Protein AF-A0AAI9K607-F1 (afdb_monomer_lite)

Sequence (106 aa):
MRLISQKGWGYIDIEYENGTITMDYTSEGTRIIYSWNDDSGECVIMAEYSSREKAEKVLEDMTKVYGSYISCNGGPGILQGSGYQQAFCFTPPKVFRFPADDEVEV

Structure (mmCIF, N/CA/C/O backbone):
data_AF-A0AAI9K607-F1
#
_entry.id   AF-A0AAI9K607-F1
#
loop_
_atom_site.group_PDB
_atom_site.id
_atom_site.type_symbol
_atom_site.label_atom_id
_atom_site.label_alt_id
_atom_site.label_comp_id
_atom_site.label_asym_id
_atom_site.label_entity_id
_atom_site.label_seq_id
_atom_site.pdbx_PDB_ins_code
_atom_site.Cartn_x
_atom_site.Cartn_y
_atom_site.Cartn_z
_atom_site.occupancy
_atom_site.B_iso_or_equiv
_atom_site.auth_seq_id
_atom_site.auth_comp_id
_atom_site.auth_asym_id
_atom_site.auth_atom_id
_atom_site.pdbx_PDB_model_num
ATOM 1 N N . MET A 1 1 ? 8.498 2.249 -7.898 1.00 92.50 1 MET A N 1
ATOM 2 C CA . MET A 1 1 ? 7.812 1.130 -7.210 1.00 92.50 1 MET A CA 1
ATOM 3 C C . MET A 1 1 ? 6.360 1.173 -7.637 1.00 92.50 1 MET A C 1
ATOM 5 O O . MET A 1 1 ? 5.817 2.261 -7.728 1.00 92.50 1 MET A O 1
ATOM 9 N N . ARG A 1 2 ? 5.724 0.039 -7.929 1.00 95.12 2 ARG A N 1
ATOM 10 C CA . ARG A 1 2 ? 4.287 0.006 -8.236 1.00 95.12 2 ARG A CA 1
ATOM 11 C C . ARG A 1 2 ? 3.483 -0.044 -6.942 1.00 95.12 2 ARG A C 1
ATOM 13 O O . ARG A 1 2 ? 3.823 -0.831 -6.059 1.00 95.12 2 ARG A O 1
ATOM 20 N N . LEU A 1 3 ? 2.449 0.779 -6.835 1.00 96.38 3 LEU A N 1
ATOM 21 C CA . LEU A 1 3 ? 1.483 0.765 -5.743 1.00 96.38 3 LEU A CA 1
ATOM 22 C C . LEU A 1 3 ? 0.171 0.195 -6.258 1.00 96.38 3 LEU A C 1
ATOM 24 O O . LEU A 1 3 ? -0.399 0.727 -7.208 1.00 96.38 3 LEU A O 1
ATOM 28 N N . ILE A 1 4 ? -0.307 -0.860 -5.609 1.00 97.25 4 ILE A N 1
ATOM 29 C CA . ILE A 1 4 ? -1.563 -1.521 -5.953 1.00 97.25 4 ILE A CA 1
ATOM 30 C C . ILE A 1 4 ? -2.576 -1.248 -4.852 1.00 97.25 4 ILE A C 1
ATOM 32 O O . ILE A 1 4 ? -2.289 -1.546 -3.689 1.00 97.25 4 ILE A O 1
ATOM 36 N N . SER A 1 5 ? -3.752 -0.722 -5.198 1.00 97.50 5 SER A N 1
ATOM 37 C CA . SER A 1 5 ? -4.786 -0.447 -4.197 1.00 97.50 5 SER A CA 1
ATOM 38 C C . SER A 1 5 ? -5.242 -1.699 -3.449 1.00 97.50 5 SER A C 1
ATOM 40 O O . SER A 1 5 ? -5.110 -2.849 -3.898 1.00 97.50 5 SER A O 1
ATOM 42 N N . GLN A 1 6 ? -5.798 -1.446 -2.270 1.00 96.62 6 GLN A N 1
ATOM 43 C CA . GLN A 1 6 ? -6.417 -2.440 -1.421 1.00 96.62 6 GLN A CA 1
ATOM 44 C C . GLN A 1 6 ? -7.532 -3.152 -2.191 1.00 96.62 6 GLN A C 1
ATOM 46 O O . GLN A 1 6 ? -8.267 -2.574 -3.001 1.00 96.62 6 GLN A O 1
ATOM 51 N N . LYS A 1 7 ? -7.649 -4.460 -1.963 1.00 90.94 7 LYS A N 1
ATOM 52 C CA . LYS A 1 7 ? -8.679 -5.272 -2.613 1.00 90.94 7 LYS A CA 1
ATOM 53 C C . LYS A 1 7 ? -10.065 -4.690 -2.294 1.00 90.94 7 LYS A C 1
ATOM 55 O O . LYS A 1 7 ? -10.385 -4.484 -1.134 1.00 90.94 7 LYS A O 1
ATOM 60 N N . GLY A 1 8 ? -10.876 -4.451 -3.326 1.00 83.94 8 GLY A N 1
ATOM 61 C CA . GLY A 1 8 ? -12.215 -3.856 -3.191 1.00 83.94 8 GLY A CA 1
ATOM 62 C C . GLY A 1 8 ? -12.313 -2.383 -3.606 1.00 83.94 8 GLY A C 1
ATOM 63 O O . GLY A 1 8 ? -13.406 -1.939 -3.929 1.00 83.94 8 GLY A O 1
ATOM 64 N N . TRP A 1 9 ? -11.190 -1.665 -3.728 1.00 78.25 9 TRP A N 1
ATOM 65 C CA . TRP A 1 9 ? -11.143 -0.230 -4.063 1.00 78.25 9 TRP A CA 1
ATOM 66 C C . TRP A 1 9 ? -10.922 0.069 -5.560 1.00 78.25 9 TRP A C 1
ATOM 68 O O . TRP A 1 9 ? -10.310 1.064 -5.927 1.00 78.25 9 TRP A O 1
ATOM 78 N N . GLY A 1 10 ? -11.386 -0.812 -6.454 1.00 78.88 10 GLY A N 1
ATOM 79 C CA . GLY A 1 10 ? -11.390 -0.546 -7.903 1.00 78.88 10 GLY A CA 1
ATOM 80 C C . GLY A 1 10 ? -10.130 -0.932 -8.693 1.00 78.88 10 GLY A C 1
ATOM 81 O O . GLY A 1 10 ? -10.088 -0.656 -9.883 1.00 78.88 10 GLY A O 1
ATOM 82 N N . TYR A 1 11 ? -9.158 -1.620 -8.076 1.00 88.06 11 TYR A N 1
ATOM 83 C CA . TYR A 1 11 ? -7.896 -2.066 -8.703 1.00 88.06 11 TYR A CA 1
ATOM 84 C C . TYR A 1 11 ? -7.132 -0.924 -9.396 1.00 88.06 11 TYR A C 1
ATOM 86 O O . TYR A 1 11 ? -7.173 -0.747 -10.610 1.00 88.06 11 TYR A O 1
ATOM 94 N N . ILE A 1 12 ? -6.410 -0.152 -8.591 1.00 94.75 12 ILE A N 1
ATOM 95 C CA . ILE A 1 12 ? -5.543 0.937 -9.036 1.00 94.75 12 ILE A CA 1
ATOM 96 C C . ILE A 1 12 ? -4.108 0.413 -9.038 1.00 94.75 12 ILE A C 1
ATOM 98 O O . ILE A 1 12 ? -3.689 -0.203 -8.059 1.00 94.75 12 ILE A O 1
ATOM 102 N N . ASP A 1 13 ? -3.369 0.660 -10.118 1.00 95.75 13 ASP A N 1
ATOM 103 C CA . ASP A 1 13 ? -1.950 0.322 -10.254 1.00 95.75 13 ASP A CA 1
ATOM 104 C C . ASP A 1 13 ? -1.177 1.534 -10.788 1.00 95.75 13 ASP A C 1
ATOM 106 O O . ASP A 1 13 ? -1.303 1.910 -11.957 1.00 95.75 13 ASP A O 1
ATOM 110 N N . ILE A 1 14 ? -0.398 2.158 -9.907 1.00 94.19 14 ILE A N 1
ATOM 111 C CA . ILE A 1 14 ? 0.254 3.453 -10.135 1.00 94.19 14 ILE A CA 1
ATOM 112 C C . ILE A 1 14 ? 1.726 3.428 -9.727 1.00 94.19 14 ILE A C 1
ATOM 114 O O . ILE A 1 14 ? 2.190 2.546 -9.003 1.00 94.19 14 ILE A O 1
ATOM 118 N N . GLU A 1 15 ? 2.481 4.416 -10.192 1.00 94.25 15 GLU A N 1
ATOM 119 C CA . GLU A 1 15 ? 3.903 4.562 -9.885 1.00 94.25 15 GLU A CA 1
ATOM 120 C C . GLU A 1 15 ? 4.085 5.416 -8.634 1.00 94.25 15 GLU A C 1
ATOM 122 O O . GLU A 1 15 ? 3.614 6.548 -8.574 1.00 94.25 15 GLU A O 1
ATOM 127 N N . TYR A 1 16 ? 4.792 4.890 -7.636 1.00 93.62 16 TYR A N 1
ATOM 128 C CA . TYR A 1 16 ? 5.103 5.602 -6.395 1.00 93.62 16 TYR A CA 1
ATOM 129 C C . TYR A 1 16 ? 5.766 6.962 -6.662 1.00 93.62 16 TYR A C 1
ATOM 131 O O . TYR A 1 16 ? 5.478 7.935 -5.980 1.00 93.62 16 TYR A O 1
ATOM 139 N N . GLU A 1 17 ? 6.618 7.036 -7.683 1.00 91.88 17 GLU A N 1
ATOM 140 C CA . GLU A 1 17 ? 7.440 8.199 -8.009 1.00 91.88 17 GLU A CA 1
ATOM 141 C C . GLU A 1 17 ? 6.670 9.371 -8.651 1.00 91.88 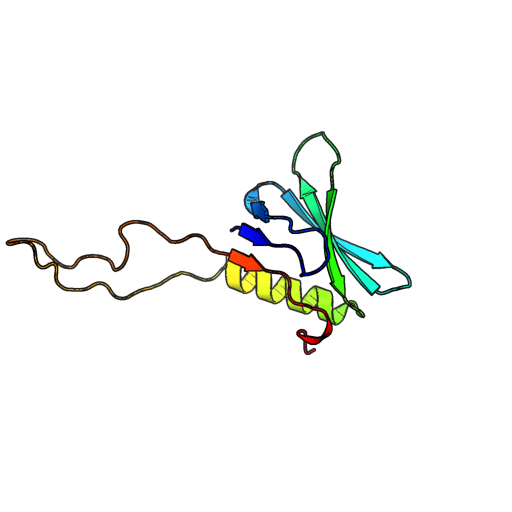17 GLU A C 1
ATOM 143 O O . GLU A 1 17 ? 7.186 10.487 -8.672 1.00 91.88 17 GLU A O 1
ATOM 148 N N . ASN A 1 18 ? 5.444 9.154 -9.144 1.00 93.12 18 ASN A N 1
ATOM 149 C CA . ASN A 1 18 ? 4.683 10.168 -9.894 1.00 93.12 18 ASN A CA 1
ATOM 150 C C . ASN A 1 18 ? 3.731 11.006 -9.028 1.00 93.12 18 ASN A C 1
ATOM 152 O O . ASN A 1 18 ? 2.947 11.793 -9.560 1.00 93.12 18 ASN A O 1
ATOM 156 N N . GLY A 1 19 ? 3.775 10.849 -7.707 1.00 93.00 19 GLY A N 1
ATOM 157 C CA . GLY A 1 19 ? 2.777 11.442 -6.830 1.00 93.00 19 GLY A CA 1
ATOM 158 C C . GLY A 1 19 ? 3.215 11.543 -5.383 1.00 93.00 19 GLY A C 1
ATOM 159 O O . GLY A 1 19 ? 4.367 11.295 -5.025 1.00 93.00 19 GLY A O 1
ATOM 160 N N . THR A 1 20 ? 2.254 11.923 -4.555 1.00 94.19 20 THR A N 1
ATOM 161 C CA . THR A 1 20 ? 2.391 12.048 -3.109 1.00 94.19 20 THR A CA 1
ATOM 162 C C . THR A 1 20 ? 1.337 11.180 -2.434 1.00 94.19 20 THR A C 1
ATOM 164 O O . THR A 1 20 ? 0.192 11.122 -2.878 1.00 94.19 20 THR A O 1
ATOM 167 N N . ILE A 1 21 ? 1.723 10.510 -1.348 1.00 95.94 21 ILE A N 1
ATOM 168 C CA . ILE A 1 21 ? 0.811 9.726 -0.513 1.00 95.94 21 ILE A CA 1
ATOM 169 C C . ILE A 1 21 ? 0.506 10.516 0.752 1.00 95.94 21 ILE A C 1
ATOM 171 O O . ILE A 1 21 ? 1.421 10.987 1.429 1.00 95.94 21 ILE A O 1
ATOM 175 N N . THR A 1 22 ? -0.773 10.640 1.081 1.00 94.94 22 THR A N 1
ATOM 176 C CA . THR A 1 22 ? -1.255 11.337 2.272 1.00 94.94 22 THR A CA 1
ATOM 177 C C . THR A 1 22 ? -2.237 10.467 3.050 1.00 94.94 22 THR A C 1
ATOM 179 O O . THR A 1 22 ? -2.793 9.495 2.534 1.00 94.94 22 THR A O 1
ATOM 182 N N . MET A 1 23 ? -2.423 10.808 4.325 1.00 95.62 23 MET A N 1
ATOM 183 C CA . MET A 1 23 ? -3.460 10.226 5.171 1.00 95.62 23 MET A CA 1
ATOM 184 C C . MET A 1 23 ? -4.576 11.238 5.377 1.00 95.62 23 MET A C 1
ATOM 186 O O . MET A 1 23 ? -4.301 12.407 5.653 1.00 95.62 23 MET A O 1
ATOM 190 N N . ASP A 1 24 ? -5.813 10.761 5.306 1.00 95.19 24 ASP A N 1
ATOM 191 C CA . ASP A 1 24 ? -7.003 11.523 5.666 1.00 95.19 24 ASP A CA 1
ATOM 192 C C . ASP A 1 24 ? -7.783 10.807 6.774 1.00 95.19 24 ASP A C 1
ATOM 194 O O . ASP A 1 24 ? -7.955 9.584 6.747 1.00 95.19 24 ASP A O 1
ATOM 198 N N . TYR A 1 25 ? -8.233 11.573 7.765 1.00 92.31 25 TYR A N 1
ATOM 199 C CA . TYR A 1 25 ? -8.882 11.056 8.966 1.00 92.31 25 TYR A CA 1
ATOM 200 C C . TYR A 1 25 ? -10.383 11.285 8.876 1.00 92.31 25 TYR A C 1
ATOM 202 O O . TYR A 1 25 ? -10.854 12.420 8.815 1.00 92.31 25 TYR A O 1
ATOM 210 N N . THR A 1 26 ? -11.145 10.200 8.929 1.00 88.50 26 THR A N 1
ATOM 211 C CA . THR A 1 26 ? -12.605 10.231 8.843 1.00 88.50 26 THR A CA 1
ATOM 212 C C . THR A 1 26 ? -13.230 9.685 10.125 1.00 88.50 26 THR A C 1
ATOM 214 O O . THR A 1 26 ? -12.550 9.100 10.968 1.00 88.50 26 THR A O 1
ATOM 217 N N . SER A 1 27 ? -14.545 9.844 10.283 1.00 85.31 27 SER A N 1
ATOM 218 C CA . SER A 1 27 ? -15.284 9.207 11.382 1.00 85.31 27 SER A CA 1
ATOM 219 C C . SER A 1 27 ? -15.341 7.678 11.281 1.00 85.31 27 SER A C 1
ATOM 221 O O . SER A 1 27 ? -15.658 7.026 12.271 1.00 85.31 27 SER A O 1
ATOM 223 N N . GLU A 1 28 ? -15.078 7.116 10.100 1.00 84.38 28 GLU A N 1
ATOM 224 C CA . GLU A 1 28 ? -15.198 5.681 9.799 1.00 84.38 28 GLU A CA 1
ATOM 225 C C . GLU A 1 28 ? -13.839 4.960 9.822 1.00 84.38 28 GLU A C 1
ATOM 227 O O . GLU A 1 28 ? -13.788 3.739 9.939 1.00 84.38 28 GLU A O 1
ATOM 232 N N . GLY A 1 29 ? -12.736 5.714 9.776 1.00 92.62 29 GLY A N 1
ATOM 233 C CA . GLY A 1 29 ? -11.384 5.173 9.713 1.00 92.62 29 GLY A CA 1
ATOM 234 C C . GLY A 1 29 ? -10.371 6.174 9.162 1.00 92.62 29 GLY A C 1
ATOM 235 O O . GLY A 1 29 ? -10.631 7.375 9.053 1.00 92.62 29 GLY A O 1
ATOM 236 N N . THR A 1 30 ? -9.196 5.673 8.795 1.00 96.81 30 THR A N 1
ATOM 237 C CA . THR A 1 30 ? -8.119 6.444 8.165 1.00 96.81 30 THR A CA 1
ATOM 238 C C . THR A 1 30 ? -7.906 5.971 6.734 1.00 96.81 30 THR A C 1
ATOM 240 O O . THR A 1 30 ? -7.664 4.789 6.489 1.00 96.81 30 THR A O 1
ATOM 243 N N . ARG A 1 31 ? -7.978 6.902 5.782 1.00 96.12 31 ARG A N 1
ATOM 244 C CA . ARG A 1 31 ? -7.776 6.643 4.354 1.00 96.12 31 ARG A CA 1
ATOM 245 C C . ARG A 1 31 ? -6.349 6.961 3.952 1.00 96.12 31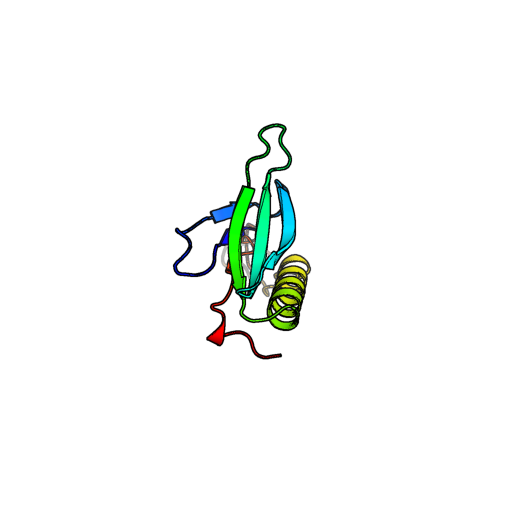 ARG A C 1
ATOM 247 O O . ARG A 1 31 ? -5.789 7.964 4.388 1.00 96.12 31 ARG A O 1
ATOM 254 N N . ILE A 1 32 ? -5.793 6.134 3.075 1.00 96.81 32 ILE A N 1
ATOM 255 C CA . ILE A 1 32 ? -4.554 6.429 2.360 1.00 96.81 32 ILE A CA 1
ATOM 256 C C . ILE A 1 32 ? -4.927 6.920 0.967 1.00 96.81 32 ILE A C 1
ATOM 258 O O . ILE A 1 32 ? -5.579 6.206 0.202 1.00 96.81 32 ILE A O 1
ATOM 262 N N . ILE A 1 33 ? -4.504 8.137 0.644 1.00 96.19 33 ILE A N 1
ATOM 263 C CA . ILE A 1 33 ? -4.810 8.819 -0.610 1.00 96.19 33 ILE A CA 1
ATOM 264 C C . ILE A 1 33 ? -3.518 8.983 -1.398 1.00 96.19 33 ILE A C 1
ATOM 266 O O . ILE A 1 33 ? -2.477 9.327 -0.841 1.00 96.19 33 ILE A O 1
ATOM 270 N N . TYR A 1 34 ? -3.593 8.734 -2.699 1.00 96.31 34 TYR A N 1
ATOM 271 C CA . TYR A 1 34 ? -2.543 9.090 -3.638 1.00 96.31 34 TYR A CA 1
ATOM 272 C C . TYR A 1 34 ? -3.006 10.266 -4.491 1.00 96.31 34 TYR A C 1
ATOM 274 O O . TYR A 1 34 ? -4.097 10.214 -5.059 1.00 96.31 34 TYR A O 1
ATOM 282 N N . SER A 1 35 ? -2.158 11.281 -4.616 1.00 94.69 35 SER A N 1
ATOM 283 C CA . SER A 1 35 ? -2.367 12.429 -5.500 1.00 94.69 35 SER A CA 1
ATOM 284 C C . SER A 1 35 ? -1.236 12.503 -6.516 1.00 94.69 35 SER A C 1
ATOM 286 O O . SER A 1 35 ? -0.067 12.398 -6.135 1.00 94.69 35 SER A O 1
ATOM 288 N N . TRP A 1 36 ? -1.564 12.691 -7.794 1.00 93.31 36 TRP A N 1
ATOM 289 C CA . TRP A 1 36 ? -0.546 12.871 -8.830 1.00 93.31 36 TRP A CA 1
ATOM 290 C C . TRP A 1 36 ? 0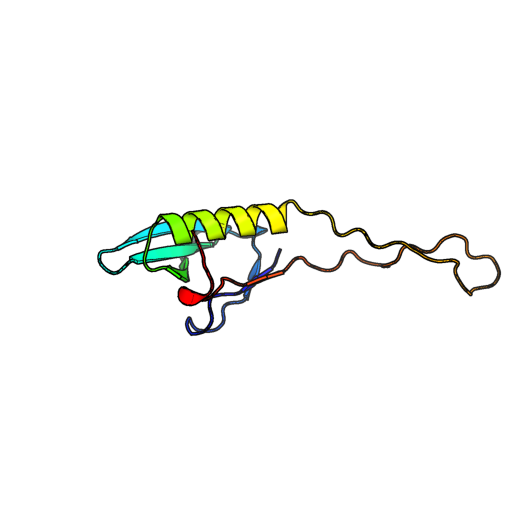.173 14.210 -8.657 1.00 93.31 36 TRP A C 1
ATOM 292 O O . TRP A 1 36 ? -0.421 15.207 -8.250 1.00 93.31 36 TRP A O 1
ATOM 302 N N . ASN A 1 37 ? 1.469 14.232 -8.971 1.00 87.94 37 ASN A N 1
ATOM 303 C CA . ASN A 1 37 ? 2.275 15.453 -8.988 1.00 87.94 37 ASN A CA 1
ATOM 304 C C . ASN A 1 37 ? 2.079 16.198 -10.319 1.00 87.94 37 ASN A C 1
ATOM 306 O O . ASN A 1 37 ? 3.041 16.506 -11.024 1.00 87.94 37 ASN A O 1
ATOM 310 N N . ASP A 1 38 ? 0.825 16.441 -10.678 1.00 85.62 38 ASP A N 1
ATOM 311 C CA . ASP A 1 38 ? 0.421 17.236 -11.828 1.00 85.62 38 ASP A CA 1
ATOM 312 C C . ASP A 1 38 ? -0.591 18.313 -11.402 1.00 85.62 38 ASP A C 1
ATOM 314 O O . ASP A 1 38 ? -1.068 18.349 -10.266 1.00 85.62 38 ASP A O 1
ATOM 318 N N . ASP A 1 39 ? -0.908 19.226 -12.317 1.00 82.50 39 ASP A N 1
ATOM 319 C CA . ASP A 1 39 ? -1.856 20.313 -12.052 1.00 82.50 39 ASP A CA 1
ATOM 320 C C . ASP A 1 39 ? -3.328 19.849 -12.120 1.00 82.50 39 ASP A C 1
ATOM 322 O O . ASP A 1 39 ? -4.237 20.682 -12.121 1.00 82.50 39 ASP A O 1
ATOM 326 N N . SER A 1 40 ? -3.599 18.538 -12.208 1.00 84.25 40 SER A N 1
ATOM 327 C CA . SER A 1 40 ? -4.968 18.020 -12.349 1.00 84.25 40 SER A CA 1
ATOM 328 C C . SER A 1 40 ? -5.768 18.115 -11.047 1.00 84.25 40 SER A C 1
ATOM 330 O O . SER A 1 40 ? -6.994 18.236 -11.076 1.00 84.25 40 SER A O 1
ATOM 332 N N . GLY A 1 41 ? -5.084 18.058 -9.898 1.00 82.81 41 GLY A N 1
ATOM 333 C CA . GLY A 1 41 ? -5.727 17.905 -8.592 1.00 82.81 41 GLY A CA 1
ATOM 334 C C . GLY A 1 41 ? -6.423 16.550 -8.409 1.00 82.81 41 GLY A C 1
ATOM 335 O O . GLY A 1 41 ? -7.163 16.376 -7.438 1.00 82.81 41 GLY A O 1
ATOM 336 N N . GLU A 1 42 ? -6.213 15.597 -9.321 1.00 88.25 42 GLU A N 1
ATOM 337 C CA . GLU A 1 42 ? -6.771 14.257 -9.217 1.00 88.25 42 GLU A CA 1
ATOM 338 C C . GLU A 1 42 ? -6.122 13.497 -8.056 1.00 88.25 42 GLU A C 1
ATOM 340 O O . GLU A 1 42 ? -4.914 13.560 -7.804 1.00 88.25 42 GLU A O 1
ATOM 345 N N . CYS A 1 43 ? -6.951 12.756 -7.327 1.00 92.81 43 CYS A N 1
ATOM 346 C CA . CYS A 1 43 ? -6.506 11.872 -6.266 1.00 92.81 43 CYS A CA 1
ATOM 347 C C . CYS A 1 43 ? -7.372 10.618 -6.225 1.00 92.81 43 CYS A C 1
ATOM 349 O O . CYS A 1 43 ? -8.522 10.608 -6.671 1.00 92.81 43 CYS A O 1
ATOM 351 N N . VAL A 1 44 ? -6.805 9.547 -5.685 1.00 94.25 44 VAL A N 1
ATOM 352 C CA . VAL A 1 44 ? -7.474 8.257 -5.545 1.00 94.25 44 VAL A CA 1
ATOM 353 C C . VAL A 1 44 ? -7.262 7.697 -4.151 1.00 94.25 44 VAL A C 1
ATOM 355 O O . VAL A 1 44 ? -6.181 7.804 -3.570 1.00 94.25 44 VAL A O 1
ATOM 358 N N . ILE A 1 45 ? -8.304 7.067 -3.614 1.00 94.81 45 ILE A N 1
ATOM 359 C CA . ILE A 1 45 ? -8.211 6.327 -2.358 1.00 94.81 45 ILE A CA 1
ATOM 360 C C . ILE A 1 45 ? -7.551 4.983 -2.666 1.00 94.81 45 ILE A C 1
ATOM 362 O O . ILE A 1 45 ? -8.080 4.176 -3.430 1.00 94.81 45 ILE A O 1
ATOM 366 N N . MET A 1 46 ? -6.384 4.754 -2.074 1.00 97.00 46 MET A N 1
ATOM 367 C CA . MET A 1 46 ? -5.611 3.528 -2.258 1.00 97.00 46 MET A CA 1
ATOM 368 C C . MET A 1 46 ? -5.993 2.450 -1.249 1.00 97.00 46 MET A C 1
ATOM 370 O O . MET A 1 46 ? -5.900 1.266 -1.572 1.00 97.00 46 MET A O 1
ATOM 374 N N . ALA A 1 47 ? -6.394 2.845 -0.041 1.00 96.88 47 ALA A N 1
ATOM 375 C CA . ALA A 1 47 ? -6.800 1.946 1.031 1.00 96.88 47 ALA A CA 1
ATOM 376 C C . ALA A 1 47 ? -7.564 2.696 2.126 1.00 96.88 47 ALA A C 1
ATOM 378 O O . ALA A 1 47 ? -7.404 3.909 2.284 1.00 96.88 47 ALA A O 1
ATOM 379 N N . GLU A 1 48 ? -8.320 1.953 2.926 1.00 96.12 48 GLU A N 1
ATOM 380 C CA . GLU A 1 48 ? -8.914 2.434 4.171 1.00 96.12 48 GLU A CA 1
ATOM 381 C C . GLU A 1 48 ? -8.621 1.445 5.303 1.00 96.12 48 GLU A C 1
ATOM 383 O O . GLU A 1 48 ? -8.612 0.226 5.094 1.00 96.12 48 GLU A O 1
ATOM 388 N N . TYR A 1 49 ? -8.360 1.990 6.490 1.00 96.75 49 TYR A N 1
ATOM 389 C CA . TYR A 1 49 ? -8.053 1.242 7.703 1.00 96.75 49 TYR A CA 1
ATOM 390 C C . TYR A 1 49 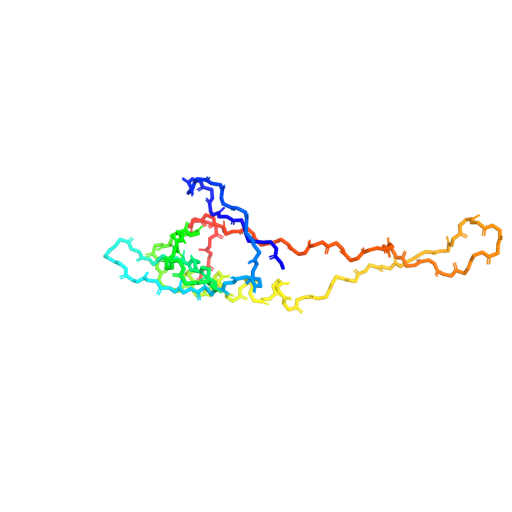? -8.918 1.709 8.867 1.00 96.75 49 TYR A C 1
ATOM 392 O O . TYR A 1 49 ? -9.231 2.893 8.989 1.00 96.75 49 TYR A O 1
ATOM 400 N N . SER A 1 50 ? -9.246 0.792 9.771 1.00 96.19 50 SER A N 1
ATOM 401 C CA . SER A 1 50 ? -10.115 1.044 10.922 1.00 96.19 50 SER A CA 1
ATOM 402 C C . SER A 1 50 ? -9.502 1.999 11.949 1.00 96.19 50 SER A C 1
ATOM 404 O O . SER A 1 50 ? -10.211 2.531 12.800 1.00 96.19 50 SER A O 1
ATOM 406 N N . SER A 1 51 ? -8.178 2.185 11.926 1.00 95.94 51 SER A N 1
ATOM 407 C CA . SER A 1 51 ? -7.464 3.058 12.855 1.00 95.94 51 SER A CA 1
ATOM 408 C C . SER A 1 51 ? -6.287 3.767 12.190 1.00 95.94 51 SER A C 1
ATOM 410 O O . SER A 1 51 ? -5.789 3.361 11.135 1.00 95.94 51 SER A O 1
ATOM 412 N N . ARG A 1 52 ? -5.833 4.839 12.841 1.00 95.88 52 ARG A N 1
ATOM 413 C CA . ARG A 1 52 ? -4.664 5.608 12.415 1.00 95.88 52 ARG A CA 1
ATOM 414 C C . ARG A 1 52 ? -3.392 4.770 12.488 1.00 95.88 52 ARG A C 1
ATOM 416 O O . ARG A 1 52 ? -2.587 4.805 11.566 1.00 95.88 52 ARG A O 1
ATOM 423 N N . GLU A 1 53 ? -3.230 4.015 13.565 1.00 96.81 53 GLU A N 1
ATOM 424 C CA . GLU A 1 53 ? -2.032 3.224 13.834 1.00 96.81 53 GLU A CA 1
ATOM 425 C C . GLU A 1 53 ? -1.836 2.140 12.768 1.00 96.81 53 GLU A C 1
ATOM 427 O O . GLU A 1 53 ? -0.718 1.928 12.301 1.00 96.81 53 GLU A O 1
ATOM 432 N N . LYS A 1 54 ? -2.928 1.516 12.300 1.00 97.56 54 LYS A N 1
ATOM 433 C CA . LYS A 1 54 ? -2.887 0.591 11.158 1.00 97.56 54 LYS A CA 1
ATOM 434 C C . LYS A 1 54 ? -2.397 1.277 9.883 1.00 97.56 54 LYS A C 1
ATOM 436 O O . LYS A 1 54 ? -1.516 0.755 9.202 1.00 97.56 54 LYS A O 1
ATOM 441 N N . ALA A 1 55 ? -2.942 2.450 9.560 1.00 97.31 55 ALA A N 1
ATOM 442 C CA . ALA A 1 55 ? -2.534 3.197 8.373 1.00 97.31 55 ALA A CA 1
ATOM 443 C C . ALA A 1 55 ? -1.053 3.620 8.439 1.00 97.31 55 ALA A C 1
ATOM 445 O O . ALA A 1 55 ? -0.323 3.453 7.461 1.00 97.31 55 ALA A O 1
ATOM 446 N N . GLU A 1 56 ? -0.584 4.097 9.597 1.00 97.25 56 GLU A N 1
ATOM 447 C CA . GLU A 1 56 ? 0.828 4.436 9.823 1.00 97.25 56 GLU A CA 1
ATOM 448 C C . GLU A 1 56 ? 1.728 3.206 9.649 1.00 97.25 56 GLU A C 1
ATOM 450 O O . GLU A 1 56 ? 2.701 3.259 8.893 1.00 97.25 56 GLU A O 1
ATOM 455 N N . LYS A 1 57 ? 1.355 2.066 10.246 1.00 97.62 57 LYS A N 1
ATOM 456 C CA . LYS A 1 57 ? 2.086 0.800 10.110 1.00 97.62 57 LYS A CA 1
ATOM 457 C C . LYS A 1 57 ? 2.241 0.371 8.650 1.00 97.62 57 LYS A C 1
ATOM 459 O O . LYS A 1 57 ? 3.323 -0.050 8.232 1.00 97.62 57 LYS A O 1
ATOM 464 N N . VAL A 1 58 ? 1.177 0.497 7.860 1.00 97.94 58 VAL A N 1
ATOM 465 C CA . VAL A 1 58 ? 1.192 0.163 6.431 1.00 97.94 58 VAL A CA 1
ATOM 466 C C . VAL A 1 58 ? 2.120 1.092 5.646 1.00 97.94 58 VAL A C 1
ATOM 468 O O . VAL A 1 58 ? 2.872 0.617 4.793 1.00 97.94 58 VAL A O 1
ATOM 471 N N . LEU A 1 59 ? 2.124 2.396 5.939 1.00 97.12 59 LEU A N 1
ATOM 472 C CA . LEU A 1 59 ? 3.041 3.346 5.297 1.00 97.12 59 LEU A CA 1
ATOM 473 C C . LEU A 1 59 ? 4.506 3.106 5.689 1.00 97.12 59 LEU A C 1
ATOM 475 O O . LEU A 1 59 ? 5.402 3.248 4.849 1.00 97.12 59 LEU A O 1
ATOM 479 N N . GLU A 1 60 ? 4.770 2.692 6.929 1.00 97.06 60 GLU A N 1
ATOM 480 C CA . GLU A 1 60 ? 6.105 2.256 7.344 1.00 97.06 60 GLU A CA 1
ATOM 481 C C . GLU A 1 60 ? 6.565 1.028 6.553 1.00 97.06 60 GLU A C 1
ATOM 483 O O . GLU A 1 60 ? 7.693 0.994 6.056 1.00 97.06 60 GLU A O 1
ATOM 488 N N . ASP A 1 61 ? 5.704 0.021 6.400 1.00 96.56 61 ASP A N 1
ATOM 489 C CA . ASP A 1 61 ? 6.033 -1.197 5.658 1.00 96.56 61 ASP A CA 1
ATOM 490 C C . ASP A 1 61 ? 6.215 -0.921 4.161 1.00 96.56 61 ASP A C 1
ATOM 492 O O . ASP A 1 61 ? 7.162 -1.422 3.551 1.00 96.56 61 ASP A O 1
ATOM 496 N N . MET A 1 62 ? 5.398 -0.039 3.584 1.00 96.06 62 MET A N 1
ATOM 497 C CA . MET A 1 62 ? 5.596 0.479 2.230 1.00 96.06 62 MET A CA 1
ATOM 498 C C . MET A 1 62 ? 6.968 1.145 2.079 1.00 96.06 62 MET A C 1
ATOM 500 O O . MET A 1 62 ? 7.688 0.871 1.116 1.00 96.06 62 MET A O 1
ATOM 504 N N . THR A 1 63 ? 7.367 1.980 3.042 1.00 93.62 63 THR A N 1
ATOM 505 C CA . THR A 1 63 ? 8.676 2.653 3.035 1.00 93.62 63 THR A CA 1
ATOM 506 C C . THR A 1 63 ? 9.822 1.645 3.142 1.00 93.62 63 THR A C 1
ATOM 508 O O . THR A 1 63 ? 10.831 1.786 2.449 1.00 93.62 63 THR A O 1
ATOM 511 N N . LYS A 1 64 ? 9.663 0.576 3.935 1.00 94.12 64 LYS A N 1
ATOM 512 C CA . LYS A 1 64 ? 10.634 -0.532 4.002 1.00 94.12 64 LYS A CA 1
ATOM 513 C C . LYS A 1 64 ? 10.758 -1.256 2.662 1.00 94.12 64 LYS A C 1
ATOM 515 O O . LYS A 1 64 ? 11.877 -1.514 2.220 1.00 94.12 64 LYS A O 1
ATOM 520 N N . VAL A 1 65 ? 9.644 -1.547 1.984 1.00 93.62 65 VAL A N 1
ATOM 521 C CA . VAL A 1 65 ? 9.665 -2.159 0.642 1.00 93.62 65 VAL A CA 1
ATOM 522 C C . VAL A 1 65 ? 10.359 -1.233 -0.354 1.00 93.62 65 VAL A C 1
ATOM 524 O O . VAL A 1 65 ? 11.249 -1.680 -1.083 1.00 93.62 65 VAL A O 1
ATOM 527 N N . TYR A 1 66 ? 10.041 0.063 -0.338 1.00 90.75 66 TYR A N 1
ATOM 528 C CA . TYR A 1 66 ? 10.698 1.053 -1.188 1.00 90.75 66 TYR A CA 1
ATOM 529 C C . TYR A 1 66 ? 12.206 1.148 -0.919 1.00 90.75 66 TYR A C 1
ATOM 531 O O . TYR A 1 66 ? 12.991 1.167 -1.866 1.00 90.75 66 TYR A O 1
ATOM 539 N N . GLY A 1 67 ? 12.631 1.132 0.345 1.00 88.06 67 GLY A N 1
ATOM 540 C CA . GLY A 1 67 ? 14.041 1.191 0.743 1.00 88.06 67 GLY A CA 1
ATOM 541 C C . GLY A 1 67 ? 14.817 -0.122 0.583 1.00 88.06 67 GLY A C 1
ATOM 542 O O . GLY A 1 67 ? 16.046 -0.108 0.609 1.00 88.06 67 GLY A O 1
ATOM 543 N N . SER A 1 68 ? 14.135 -1.257 0.405 1.00 86.81 68 SER A N 1
ATOM 544 C CA . SER A 1 68 ? 14.786 -2.567 0.276 1.00 86.81 68 SER A CA 1
ATOM 545 C C . SER A 1 68 ? 15.671 -2.656 -0.973 1.00 86.81 68 SER A C 1
ATOM 547 O O . SER A 1 68 ? 15.369 -2.068 -2.007 1.00 86.81 68 SER A O 1
ATOM 549 N N . TYR A 1 69 ? 16.765 -3.413 -0.930 1.00 72.38 69 TYR A N 1
ATOM 550 C CA . TYR A 1 69 ? 17.533 -3.749 -2.132 1.00 72.38 69 TYR A CA 1
ATOM 551 C C . TYR A 1 69 ? 17.214 -5.185 -2.529 1.00 72.38 69 TYR A C 1
ATOM 553 O O . TYR A 1 69 ? 17.307 -6.090 -1.704 1.00 72.38 69 TYR A O 1
ATOM 561 N N . ILE A 1 70 ? 16.850 -5.401 -3.794 1.00 67.00 70 ILE A N 1
ATOM 562 C CA . ILE A 1 70 ? 16.680 -6.755 -4.320 1.00 67.00 70 ILE A CA 1
ATOM 563 C C . ILE A 1 70 ? 18.080 -7.298 -4.593 1.00 67.00 70 ILE A C 1
ATOM 565 O O . ILE A 1 70 ? 18.744 -6.866 -5.534 1.00 67.00 70 ILE A O 1
ATOM 569 N N . SER A 1 71 ? 18.542 -8.221 -3.753 1.00 63.06 71 SER A N 1
ATOM 570 C CA . SER A 1 71 ? 19.771 -8.972 -3.981 1.00 63.06 71 SER A CA 1
ATOM 571 C C . SER A 1 71 ? 19.420 -10.416 -4.321 1.00 63.06 71 SER A C 1
ATOM 573 O O . SER A 1 71 ? 18.627 -11.070 -3.648 1.00 63.06 71 SER A O 1
ATOM 575 N N . CYS A 1 72 ? 19.992 -10.922 -5.406 1.00 64.12 72 CYS A N 1
ATOM 576 C CA . CYS A 1 72 ? 19.956 -12.338 -5.736 1.00 64.12 72 CYS A CA 1
ATOM 577 C C . CYS A 1 72 ? 21.365 -12.760 -6.132 1.00 64.12 72 CYS A C 1
ATOM 579 O O . CYS A 1 72 ? 22.059 -12.046 -6.861 1.00 64.12 72 CYS A O 1
ATOM 581 N N . ASN A 1 73 ? 21.789 -13.915 -5.626 1.00 64.44 73 ASN A N 1
ATOM 582 C CA . ASN A 1 73 ? 23.101 -14.455 -5.941 1.00 64.44 73 ASN A CA 1
ATOM 583 C C . ASN A 1 73 ? 23.104 -14.916 -7.397 1.00 64.44 73 ASN A C 1
ATOM 585 O O . ASN A 1 73 ? 22.252 -15.701 -7.811 1.00 64.44 73 ASN A O 1
ATOM 589 N N . GLY A 1 74 ? 24.054 -14.393 -8.165 1.00 69.06 74 GLY A N 1
ATOM 590 C CA . GLY A 1 74 ? 24.320 -14.857 -9.515 1.00 69.06 74 GLY A CA 1
ATOM 591 C C . GLY A 1 74 ? 24.877 -16.281 -9.544 1.00 69.06 74 GLY A C 1
ATOM 592 O O . GLY A 1 74 ? 25.073 -16.930 -8.511 1.00 69.06 74 GLY A O 1
ATOM 593 N N . GLY A 1 75 ? 25.170 -16.764 -10.743 1.00 72.50 75 GLY A N 1
ATOM 594 C CA . GLY A 1 75 ? 25.713 -18.102 -10.952 1.00 72.50 75 GLY A CA 1
ATOM 595 C C . GLY A 1 75 ? 26.778 -18.137 -12.044 1.00 72.50 75 GLY A C 1
ATOM 596 O O . GLY A 1 75 ? 26.931 -17.172 -12.799 1.00 72.50 75 GLY A O 1
ATOM 597 N N . PRO A 1 76 ? 27.539 -19.239 -12.139 1.00 73.06 76 PRO A N 1
ATOM 598 C CA . PRO A 1 76 ? 28.451 -19.453 -13.256 1.00 73.06 76 PRO A CA 1
ATOM 599 C C . PRO A 1 76 ? 27.658 -19.526 -14.572 1.00 73.06 76 PRO A C 1
ATOM 601 O O . PRO A 1 76 ? 26.717 -20.311 -14.691 1.00 73.06 76 PRO A O 1
ATOM 604 N N . GLY A 1 77 ? 28.020 -18.692 -15.552 1.00 66.25 77 GLY A N 1
ATOM 605 C CA . GLY A 1 77 ? 27.388 -18.701 -16.872 1.00 66.25 77 GLY A CA 1
ATOM 606 C C . GLY A 1 77 ? 27.783 -19.941 -17.687 1.00 66.25 77 GLY A C 1
ATOM 607 O O . GLY A 1 77 ? 28.944 -20.339 -17.691 1.00 66.25 77 GLY A O 1
ATOM 608 N N . ILE A 1 78 ? 26.818 -20.558 -18.382 1.00 63.53 78 ILE A N 1
ATOM 609 C CA . ILE A 1 78 ? 27.014 -21.798 -19.173 1.00 63.53 78 ILE A CA 1
ATOM 610 C C . ILE A 1 78 ? 27.623 -21.515 -20.567 1.00 63.53 78 ILE A C 1
ATOM 612 O O . ILE A 1 78 ? 28.043 -22.433 -21.272 1.00 63.53 78 ILE A O 1
ATOM 616 N N . LEU A 1 79 ? 27.724 -20.249 -20.983 1.00 62.72 79 LEU A N 1
ATOM 617 C CA . LEU A 1 79 ? 28.339 -19.882 -22.260 1.00 62.72 79 LEU A CA 1
ATOM 618 C C . LEU A 1 79 ? 29.870 -20.000 -22.159 1.00 62.72 79 LEU A C 1
ATOM 620 O O . LEU A 1 79 ? 30.485 -19.466 -21.238 1.00 62.72 79 LEU A O 1
ATOM 624 N N . GLN A 1 80 ? 30.501 -20.708 -23.103 1.00 48.97 80 GLN A N 1
ATOM 625 C CA . GLN A 1 80 ? 31.957 -20.904 -23.139 1.00 48.97 80 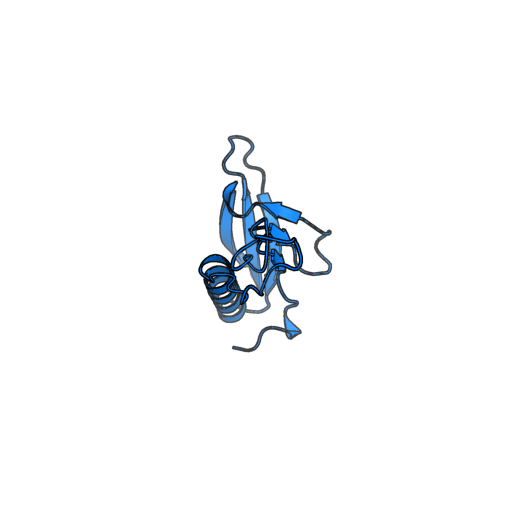GLN A CA 1
ATOM 626 C C . GLN A 1 80 ? 32.688 -19.548 -23.121 1.00 48.97 80 GLN A C 1
ATOM 628 O O . GLN A 1 80 ? 32.731 -18.844 -24.126 1.00 48.97 80 GLN A O 1
ATOM 633 N N . GLY A 1 81 ? 33.252 -19.189 -21.962 1.00 59.16 81 GLY A N 1
ATOM 634 C CA . GLY A 1 81 ? 33.980 -17.935 -21.729 1.00 59.16 81 GLY A CA 1
ATOM 635 C C . GLY A 1 81 ? 33.262 -16.895 -20.856 1.00 59.16 81 GLY A C 1
ATOM 636 O O . GLY A 1 81 ? 33.861 -15.867 -20.551 1.00 59.16 81 GLY A O 1
ATOM 637 N N . SER A 1 82 ? 32.018 -17.125 -20.422 1.00 59.19 82 SER A N 1
ATOM 638 C CA . SER A 1 82 ? 31.300 -16.170 -19.568 1.00 59.19 82 SER A CA 1
ATOM 639 C C . SER A 1 82 ? 31.676 -16.327 -18.092 1.00 59.19 82 SER A C 1
ATOM 641 O O . SER A 1 82 ? 31.590 -17.422 -17.543 1.00 59.19 82 SER A O 1
ATOM 643 N N . GLY A 1 83 ? 32.083 -15.225 -17.455 1.00 66.50 83 GLY A N 1
ATOM 644 C CA . GLY A 1 83 ? 32.325 -15.142 -16.012 1.00 66.50 83 GLY A CA 1
ATOM 645 C C . GLY A 1 83 ? 31.049 -15.277 -15.164 1.00 66.50 83 GLY A C 1
ATOM 646 O O . GLY A 1 83 ? 30.054 -15.872 -15.573 1.00 66.50 83 GLY A O 1
ATOM 647 N N . TYR A 1 84 ? 31.078 -14.724 -13.950 1.00 67.62 84 TYR A N 1
ATOM 648 C CA . TYR A 1 84 ? 29.930 -14.738 -13.040 1.00 67.62 84 TYR A CA 1
ATOM 649 C C . TYR A 1 84 ? 28.779 -13.896 -13.609 1.00 67.62 84 TYR A C 1
ATOM 651 O O . TYR A 1 84 ? 28.944 -12.699 -13.850 1.00 67.62 84 TYR A O 1
ATOM 659 N N . GLN A 1 85 ? 27.618 -14.513 -13.828 1.00 69.75 85 GLN A N 1
ATOM 660 C CA . GLN A 1 85 ? 26.435 -13.839 -14.351 1.00 69.75 85 GLN A CA 1
ATOM 661 C C . GLN A 1 85 ? 25.566 -13.377 -13.181 1.00 69.75 85 GLN A C 1
ATOM 663 O O . GLN A 1 85 ? 25.219 -14.180 -12.316 1.00 69.75 85 GLN A O 1
ATOM 668 N N . GLN A 1 86 ? 25.210 -12.088 -13.144 1.00 66.81 86 GLN A N 1
ATOM 669 C CA . GLN A 1 86 ? 24.242 -11.583 -12.166 1.00 66.81 86 GLN A CA 1
ATOM 670 C C . GLN A 1 86 ? 22.911 -12.336 -12.296 1.00 66.81 86 GLN A C 1
ATOM 672 O O . GLN A 1 86 ? 22.515 -12.716 -13.397 1.00 66.81 86 GLN A O 1
ATOM 677 N N . ALA A 1 87 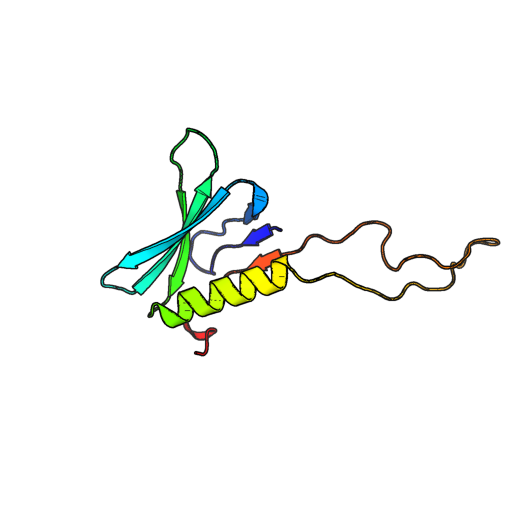? 22.215 -12.534 -11.172 1.00 69.94 87 ALA A N 1
ATOM 678 C CA . ALA A 1 87 ? 20.951 -13.276 -11.131 1.00 69.94 87 ALA A CA 1
ATOM 679 C C . ALA A 1 87 ? 19.872 -12.684 -12.052 1.00 69.94 87 ALA A C 1
ATOM 681 O O . ALA A 1 87 ? 18.998 -13.406 -12.525 1.00 69.94 87 ALA A O 1
ATOM 682 N N . PHE A 1 88 ? 19.958 -11.383 -12.336 1.00 66.19 88 PHE A N 1
ATOM 683 C CA . PHE A 1 88 ? 19.086 -10.713 -13.280 1.00 66.19 88 PHE A CA 1
ATOM 684 C C . PHE A 1 88 ? 19.887 -9.853 -14.252 1.00 66.19 88 PHE A C 1
ATOM 686 O O . PHE A 1 88 ? 20.828 -9.167 -13.862 1.00 66.19 88 PHE A O 1
ATOM 693 N N . CYS A 1 89 ? 19.455 -9.837 -15.512 1.00 68.88 89 CYS A N 1
ATOM 694 C CA . CYS A 1 89 ? 19.899 -8.843 -16.490 1.00 68.88 89 CYS A CA 1
ATOM 695 C C . CYS A 1 89 ? 19.198 -7.481 -16.295 1.00 68.88 89 CYS A C 1
ATOM 697 O O . CYS A 1 89 ? 19.605 -6.500 -16.908 1.00 68.88 89 CYS A O 1
ATOM 699 N N . PHE A 1 90 ? 18.156 -7.425 -15.451 1.00 67.88 90 PHE A N 1
ATOM 700 C CA . PHE A 1 90 ? 17.344 -6.243 -15.147 1.00 67.88 90 PHE A CA 1
ATOM 701 C C . PHE A 1 90 ? 16.884 -6.274 -13.686 1.00 67.88 90 PHE A C 1
ATOM 703 O O . PHE A 1 90 ? 16.531 -7.334 -13.180 1.00 67.88 90 PHE A O 1
ATOM 710 N N . THR A 1 91 ? 16.822 -5.129 -13.010 1.00 69.94 91 THR A N 1
ATOM 711 C CA . THR A 1 91 ? 16.258 -5.060 -11.653 1.00 69.94 91 THR A CA 1
ATOM 712 C C . THR A 1 91 ? 14.738 -5.250 -11.719 1.00 69.94 91 THR A C 1
ATOM 714 O O . THR A 1 91 ? 14.072 -4.427 -12.352 1.00 69.94 91 THR A O 1
ATOM 717 N N . PRO A 1 92 ? 14.155 -6.294 -11.097 1.00 76.44 92 PRO A N 1
ATOM 718 C CA . PRO A 1 92 ? 12.707 -6.468 -11.105 1.00 76.44 92 PRO A CA 1
ATOM 719 C C . PRO A 1 92 ? 12.019 -5.303 -10.374 1.00 76.44 92 PRO A C 1
ATOM 721 O O . PRO A 1 92 ? 12.565 -4.777 -9.396 1.00 76.44 92 PRO A O 1
ATOM 724 N N . PRO A 1 93 ? 10.830 -4.870 -10.828 1.00 81.44 93 PRO A N 1
ATOM 725 C CA . PRO A 1 93 ? 10.129 -3.762 -10.199 1.00 81.44 93 PRO A CA 1
ATOM 726 C C . PRO A 1 93 ? 9.687 -4.149 -8.784 1.00 81.44 93 PRO A C 1
ATOM 728 O O . PRO A 1 93 ? 9.151 -5.231 -8.554 1.00 81.44 93 PRO A O 1
ATOM 731 N N . LYS A 1 94 ? 9.868 -3.234 -7.830 1.00 90.94 94 LYS A N 1
ATOM 732 C CA . LYS A 1 94 ? 9.238 -3.342 -6.508 1.00 90.94 94 LYS A CA 1
ATOM 733 C C . LYS A 1 94 ? 7.743 -3.108 -6.655 1.00 90.94 94 LYS A C 1
ATOM 735 O O . LYS A 1 94 ? 7.349 -2.154 -7.330 1.00 90.94 94 LYS A O 1
ATOM 740 N N . VAL A 1 95 ? 6.942 -3.926 -5.986 1.00 94.06 95 VAL A N 1
ATOM 741 C CA . VAL A 1 95 ? 5.484 -3.808 -5.954 1.00 94.06 95 VAL A CA 1
ATOM 742 C C . VAL A 1 95 ? 5.040 -3.814 -4.498 1.00 94.06 95 VAL A C 1
ATOM 744 O O . VAL A 1 95 ? 5.424 -4.706 -3.744 1.00 94.06 95 VAL A O 1
ATOM 747 N N . PHE A 1 96 ? 4.237 -2.830 -4.113 1.00 96.44 96 PHE A N 1
ATOM 748 C CA . PHE A 1 96 ? 3.573 -2.773 -2.820 1.00 96.44 96 PHE A CA 1
ATOM 749 C C . PHE A 1 96 ? 2.066 -2.780 -3.045 1.00 96.44 96 PHE A C 1
ATOM 751 O O . PHE A 1 96 ? 1.527 -1.893 -3.704 1.00 96.44 96 PHE A O 1
ATOM 758 N N . ARG A 1 97 ? 1.384 -3.790 -2.512 1.00 97.00 97 ARG A N 1
ATOM 759 C CA . ARG A 1 97 ? -0.075 -3.846 -2.507 1.00 97.00 97 ARG A CA 1
ATOM 760 C C . ARG A 1 97 ? -0.563 -3.491 -1.117 1.00 97.00 97 ARG A C 1
ATOM 762 O O . ARG A 1 97 ? -0.117 -4.111 -0.157 1.00 97.00 97 ARG A O 1
ATOM 769 N N . PHE A 1 98 ? -1.487 -2.542 -1.028 1.00 97.56 98 PHE A N 1
ATOM 770 C CA . PHE A 1 98 ? -2.091 -2.195 0.249 1.00 97.56 98 PHE A CA 1
ATOM 771 C C . PHE A 1 98 ? -2.860 -3.405 0.819 1.00 97.56 98 PHE A C 1
ATOM 773 O O . PHE A 1 98 ? -3.717 -3.955 0.113 1.00 97.56 98 PHE A O 1
ATOM 780 N N . PRO A 1 99 ? -2.545 -3.846 2.052 1.00 97.44 99 PRO A N 1
ATOM 781 C CA . PRO A 1 99 ? -3.211 -4.982 2.686 1.00 97.44 99 PRO A CA 1
ATOM 782 C C . PRO A 1 99 ? -4.653 -4.640 3.071 1.00 97.44 99 PRO A C 1
ATOM 784 O O . PRO A 1 99 ? -5.002 -3.463 3.234 1.00 97.44 99 PRO A O 1
ATOM 787 N N . ALA A 1 100 ? -5.491 -5.666 3.212 1.00 96.44 100 ALA A N 1
ATOM 788 C CA . ALA A 1 100 ? -6.820 -5.525 3.802 1.00 96.44 100 ALA A CA 1
ATOM 789 C C . ALA A 1 100 ? -6.717 -5.106 5.281 1.00 96.44 100 ALA A C 1
ATOM 791 O O . ALA A 1 100 ? -5.686 -5.305 5.918 1.00 96.44 100 ALA A O 1
ATOM 792 N N . ASP A 1 101 ? -7.762 -4.484 5.831 1.00 96.06 101 ASP A N 1
ATOM 793 C CA . ASP A 1 101 ? -7.722 -3.979 7.211 1.00 96.06 101 ASP A CA 1
ATOM 794 C C . ASP A 1 101 ? -7.482 -5.085 8.254 1.00 96.06 101 ASP A C 1
ATOM 796 O O . ASP A 1 101 ? -6.766 -4.877 9.235 1.00 96.06 101 ASP A O 1
ATOM 800 N N . ASP A 1 102 ? -8.043 -6.271 8.028 1.00 95.88 102 ASP A N 1
ATOM 801 C CA . ASP A 1 102 ? -7.904 -7.456 8.877 1.00 95.88 102 ASP A CA 1
ATOM 802 C C . ASP A 1 102 ? -6.534 -8.143 8.755 1.00 95.88 102 ASP A C 1
ATOM 804 O O . ASP A 1 102 ? -6.188 -8.967 9.597 1.00 95.88 102 ASP A O 1
ATOM 808 N N . GLU A 1 103 ? -5.732 -7.776 7.753 1.00 96.19 103 GLU A N 1
ATOM 809 C CA . GLU A 1 103 ? -4.358 -8.257 7.561 1.00 96.19 103 GLU A CA 1
ATOM 810 C C . GLU A 1 103 ? -3.318 -7.386 8.298 1.00 96.19 103 GLU A C 1
ATOM 812 O O . GLU A 1 103 ? -2.135 -7.731 8.321 1.00 96.19 103 GLU A O 1
ATOM 817 N N . VAL A 1 104 ? -3.728 -6.253 8.886 1.00 96.25 104 VAL A N 1
ATOM 818 C CA . VAL A 1 104 ? -2.830 -5.319 9.585 1.00 96.25 104 VAL A CA 1
ATOM 819 C C . VAL A 1 104 ? -2.926 -5.501 11.098 1.00 96.25 104 VAL A C 1
ATOM 821 O O . VAL A 1 104 ? -3.900 -5.089 11.732 1.00 96.25 104 VAL A O 1
ATOM 824 N N . GLU A 1 105 ? -1.868 -6.064 11.679 1.00 92.50 105 GLU A N 1
ATOM 825 C CA . GLU A 1 105 ? -1.658 -6.153 13.127 1.00 92.50 105 GLU A CA 1
ATOM 826 C C . GLU A 1 105 ? -0.799 -4.973 13.621 1.00 92.50 105 GLU A C 1
ATOM 828 O O . GLU A 1 105 ? 0.184 -4.599 12.969 1.00 92.50 105 GLU A O 1
ATOM 833 N N . VAL A 1 106 ? -1.181 -4.386 14.763 1.00 84.19 106 VAL A N 1
ATOM 834 C CA . VAL A 1 106 ? -0.544 -3.208 15.388 1.00 84.19 106 VAL A CA 1
ATOM 835 C C . VAL A 1 106 ? -0.036 -3.554 16.779 1.00 84.19 106 VAL A C 1
ATOM 837 O O . VAL A 1 106 ? -0.808 -4.192 17.531 1.00 84.19 106 VAL A O 1
#

pLDDT: mean 87.07, std 12.21, range [48.97, 97.94]

Radius of gyration: 18.2 Å; chains: 1; bounding box: 49×42×38 Å

Organism: NCBI:txid33043

Foldseek 3Di:
DWEWAEPPQPTDTDDPVQWDWDWDQDPQFIWIKTDGPDPPRDIGTRDTARYPVQVVVLVVVVVVLVPDDDADAFDQDPPVPDGTDGPDPDRDDRYRYRYHRVVGDD

Secondary structure (DSSP, 8-state):
-EEEPPTTS---EEEGGGEEEEEEE-SS-EEEEEEESSTT--EEEEEEESSHHHHHHHHHHHHHHHH-------EE-SSTT--EEPS-SSPPPPEEEPPPGGG---